Protein AF-A0A258M9T8-F1 (afdb_monomer)

Radius of gyration: 11.88 Å; Cα contacts (8 Å, |Δi|>4): 23; chains: 1; bounding box: 22×23×30 Å

Foldseek 3Di:
DPPDPDPPCVLVVVLVVVCVVPNVQQWDQDPPPGIDGDPPD

Solvent-accessible surface area (backbone atoms only — not comparable to full-atom values): 2756 Å² total; per-residue (Å²): 122,94,83,62,86,67,65,94,57,54,64,60,54,49,52,50,56,48,28,72,74,72,38,62,78,49,52,41,80,41,90,98,78,49,76,45,69,52,92,75,130

Sequence (41 aa):
AWGQEVESNAVEFLIHALRRKLGAEHIKNVRGVGWMVSKNV

Secondary structure (DSSP, 8-state):
-BTB---TTHHHHHHHHHHHHH-GGGEEEETTTEEEE-S--

Nearest PDB structures (foldseek):
  7e1d-assembly1_B  TM=6.780E-01  e=1.245E-01  Vibrio parahaemolyticus

Mean predicted aligned error: 5.69 Å

Structure (mmCIF, N/CA/C/O backbone):
data_AF-A0A258M9T8-F1
#
_entry.id   AF-A0A258M9T8-F1
#
loop_
_atom_site.group_PDB
_atom_site.id
_atom_site.type_symbol
_atom_site.label_atom_id
_atom_site.label_alt_id
_atom_site.label_comp_id
_atom_site.label_asym_id
_atom_site.label_entity_id
_atom_site.label_seq_id
_atom_site.pdbx_PDB_ins_code
_atom_site.Cartn_x
_atom_site.Cartn_y
_atom_site.Cartn_z
_atom_site.occupancy
_atom_site.B_iso_or_equiv
_atom_site.auth_seq_id
_atom_site.auth_comp_id
_atom_site.auth_asym_id
_atom_site.auth_atom_id
_atom_site.pdbx_PDB_model_num
ATOM 1 N N . ALA A 1 1 ? 6.908 10.982 -18.379 1.00 54.12 1 ALA A N 1
ATOM 2 C CA . ALA A 1 1 ? 5.509 10.634 -18.695 1.00 54.12 1 ALA A CA 1
ATOM 3 C C . ALA A 1 1 ? 5.066 9.520 -17.752 1.00 54.12 1 ALA A C 1
ATOM 5 O O . ALA A 1 1 ? 5.869 8.631 -17.494 1.00 54.12 1 ALA A O 1
ATOM 6 N N . TRP A 1 2 ? 3.844 9.573 -17.219 1.00 58.84 2 TRP A N 1
ATOM 7 C CA . TRP A 1 2 ? 3.217 8.402 -16.595 1.00 58.84 2 TRP A CA 1
ATOM 8 C C . TRP A 1 2 ? 3.065 7.326 -17.681 1.00 58.84 2 TRP A C 1
ATOM 10 O O . TRP A 1 2 ? 2.588 7.649 -18.766 1.00 58.84 2 TRP A O 1
ATOM 20 N N . GLY A 1 3 ? 3.541 6.102 -17.437 1.00 60.66 3 GLY A N 1
ATOM 21 C CA . GLY A 1 3 ? 3.554 5.026 -18.442 1.00 60.66 3 GLY A CA 1
ATOM 22 C C . GLY A 1 3 ? 4.940 4.534 -18.876 1.00 60.66 3 GLY A C 1
ATOM 23 O O . GLY A 1 3 ? 5.029 3.725 -19.789 1.00 60.66 3 GLY A O 1
ATOM 24 N N . GLN A 1 4 ? 6.023 4.992 -18.239 1.00 71.75 4 GLN A N 1
ATOM 25 C CA . GLN A 1 4 ? 7.256 4.197 -18.207 1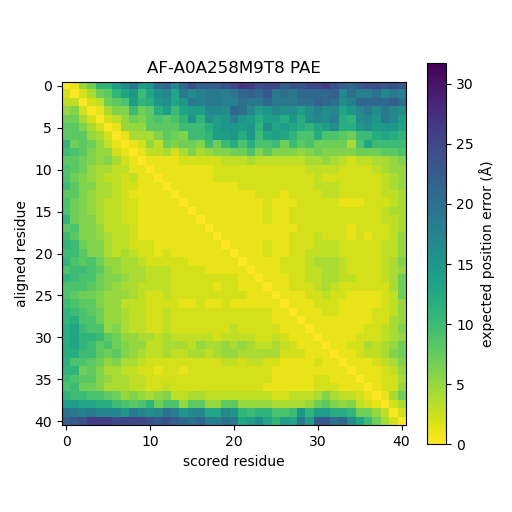.00 71.75 4 GLN A CA 1
ATOM 26 C C . GLN A 1 4 ? 7.047 3.028 -17.244 1.00 71.75 4 GLN A C 1
ATOM 28 O O . GLN A 1 4 ? 6.413 3.223 -16.203 1.00 71.75 4 GLN A O 1
ATOM 33 N N . GLU A 1 5 ? 7.550 1.841 -17.592 1.00 71.50 5 GLU A N 1
ATOM 34 C CA . GLU A 1 5 ? 7.584 0.715 -16.660 1.00 71.50 5 GLU A CA 1
ATOM 35 C C . GLU A 1 5 ? 8.300 1.174 -15.395 1.00 71.50 5 GLU A C 1
ATOM 37 O O . GLU A 1 5 ? 9.476 1.534 -15.399 1.00 71.50 5 GLU A O 1
ATOM 42 N N . VAL A 1 6 ? 7.534 1.250 -14.317 1.00 74.38 6 VAL A N 1
ATOM 43 C CA . VAL A 1 6 ? 8.088 1.507 -13.002 1.00 74.38 6 VAL A CA 1
ATOM 44 C C . VAL A 1 6 ? 8.844 0.244 -12.605 1.00 74.38 6 VAL A C 1
ATOM 46 O O . VAL A 1 6 ? 8.354 -0.859 -12.859 1.00 74.38 6 VAL A O 1
ATOM 49 N N . GLU A 1 7 ? 10.016 0.391 -11.982 1.00 77.31 7 GLU A N 1
ATOM 50 C CA . GLU A 1 7 ? 10.710 -0.761 -11.407 1.00 77.31 7 GLU A CA 1
ATOM 51 C C . GLU A 1 7 ? 9.732 -1.577 -10.554 1.00 77.31 7 GLU A C 1
ATOM 53 O O . GLU A 1 7 ? 8.950 -1.022 -9.774 1.00 77.31 7 GLU A O 1
ATOM 58 N N . SER A 1 8 ? 9.758 -2.902 -10.716 1.00 74.12 8 SER A N 1
ATOM 59 C CA . SER A 1 8 ? 8.751 -3.807 -10.148 1.00 74.12 8 SER A CA 1
ATOM 60 C C . SER A 1 8 ? 8.631 -3.738 -8.620 1.00 74.12 8 SER A C 1
ATOM 62 O O . SER A 1 8 ? 7.655 -4.234 -8.078 1.00 74.12 8 SER A O 1
ATOM 64 N N . ASN A 1 9 ? 9.604 -3.133 -7.935 1.00 84.31 9 ASN A N 1
ATOM 65 C CA . ASN A 1 9 ? 9.685 -2.960 -6.483 1.00 84.31 9 ASN A CA 1
ATOM 66 C C . ASN A 1 9 ? 9.272 -1.561 -5.985 1.00 84.31 9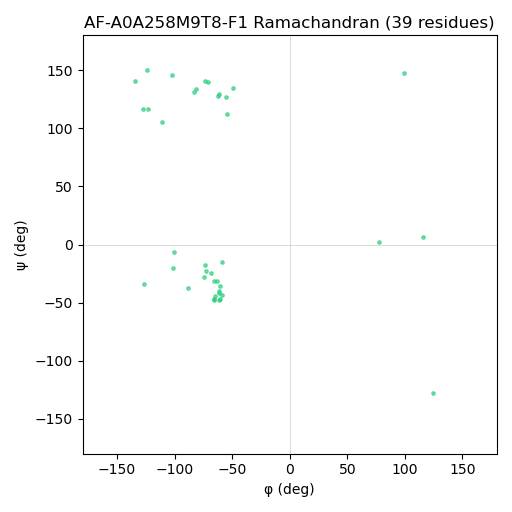 ASN A C 1
ATOM 68 O O . ASN A 1 9 ? 9.273 -1.311 -4.774 1.00 84.31 9 ASN A O 1
ATOM 72 N N . ALA A 1 10 ? 9.001 -0.603 -6.874 1.00 89.19 10 ALA A N 1
ATOM 73 C CA . ALA A 1 10 ? 8.794 0.780 -6.452 1.00 89.19 10 ALA A CA 1
ATOM 74 C C . ALA A 1 10 ? 7.525 0.928 -5.604 1.00 89.19 10 ALA A C 1
ATOM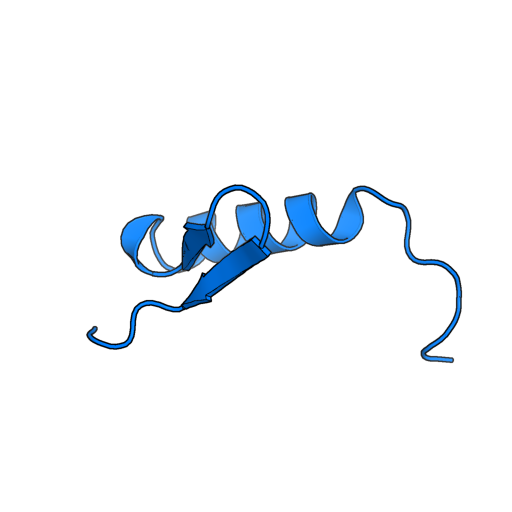 76 O O . ALA A 1 10 ? 7.474 1.753 -4.690 1.00 89.19 10 ALA A O 1
ATOM 77 N N . VAL A 1 11 ? 6.509 0.105 -5.873 1.00 89.06 11 VAL A N 1
ATOM 78 C CA . VAL A 1 11 ? 5.267 0.087 -5.096 1.00 89.06 11 VAL A CA 1
ATOM 79 C C . VAL A 1 11 ? 5.550 -0.381 -3.668 1.00 89.06 11 VAL A C 1
ATOM 81 O O . VAL A 1 11 ? 5.161 0.298 -2.720 1.00 89.06 11 VAL A O 1
ATOM 84 N N . GLU A 1 12 ? 6.300 -1.465 -3.480 1.00 92.19 12 GLU A N 1
ATOM 85 C CA . GLU A 1 12 ? 6.716 -1.975 -2.170 1.00 92.19 12 GLU A CA 1
ATOM 86 C C . GLU A 1 12 ? 7.519 -0.935 -1.390 1.00 92.19 12 GLU A C 1
ATOM 88 O O . GLU A 1 12 ? 7.270 -0.728 -0.196 1.00 92.19 12 GLU A O 1
ATOM 93 N N . PHE A 1 13 ? 8.449 -0.251 -2.063 1.00 94.00 13 PHE A N 1
ATOM 94 C CA . PHE A 1 13 ? 9.238 0.816 -1.455 1.00 94.00 13 PHE A CA 1
ATOM 95 C C . PHE A 1 13 ? 8.348 1.965 -0.961 1.00 94.00 13 PHE A C 1
ATOM 97 O O . PHE A 1 13 ? 8.471 2.405 0.187 1.00 94.00 13 PHE A O 1
ATOM 104 N N . LEU A 1 14 ? 7.405 2.418 -1.791 1.00 94.56 14 LEU A N 1
ATOM 105 C CA . LEU A 1 14 ? 6.471 3.484 -1.428 1.00 94.56 14 LEU A CA 1
ATOM 106 C C . LEU A 1 14 ? 5.545 3.065 -0.282 1.00 94.56 14 LEU A C 1
ATOM 108 O O . LEU A 1 14 ? 5.377 3.825 0.672 1.00 94.56 14 LEU A O 1
ATOM 112 N N . ILE A 1 15 ? 4.995 1.850 -0.317 1.00 95.44 15 ILE A N 1
ATOM 113 C CA . ILE A 1 15 ? 4.159 1.327 0.771 1.00 95.44 15 ILE A CA 1
ATOM 114 C C . ILE A 1 15 ? 4.952 1.241 2.080 1.00 95.44 15 ILE A C 1
ATOM 116 O O . ILE A 1 15 ? 4.431 1.613 3.136 1.00 95.44 15 ILE A O 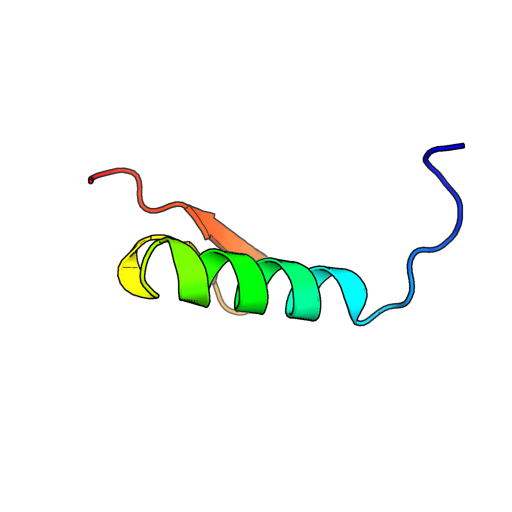1
ATOM 120 N N . HIS A 1 16 ? 6.210 0.797 2.036 1.00 95.19 16 HIS A N 1
ATOM 121 C CA . HIS A 1 16 ? 7.081 0.776 3.210 1.00 95.19 16 HIS A CA 1
ATOM 122 C C . HIS A 1 16 ? 7.308 2.189 3.771 1.00 95.19 16 HIS A C 1
ATOM 124 O O . HIS A 1 16 ? 7.140 2.412 4.974 1.00 95.19 16 HIS A O 1
ATOM 130 N N . ALA A 1 17 ? 7.634 3.158 2.912 1.00 97.06 17 ALA A N 1
ATOM 131 C CA . ALA A 1 17 ? 7.833 4.548 3.315 1.00 97.06 17 ALA A CA 1
ATOM 132 C C . ALA A 1 17 ? 6.560 5.173 3.916 1.00 97.06 17 ALA A C 1
ATOM 134 O O . ALA A 1 17 ? 6.640 5.886 4.919 1.00 97.06 17 ALA A O 1
ATOM 135 N N . LEU A 1 18 ? 5.388 4.880 3.347 1.00 96.44 18 LEU A N 1
ATOM 136 C C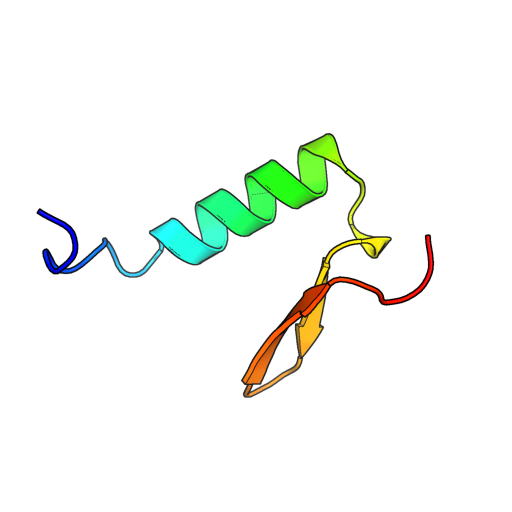A . LEU A 1 18 ? 4.096 5.349 3.852 1.00 96.44 18 LEU A CA 1
ATOM 137 C C . LEU A 1 18 ? 3.771 4.750 5.223 1.00 96.44 18 LEU A C 1
ATOM 139 O O . LEU A 1 18 ? 3.456 5.494 6.149 1.00 96.44 18 LEU A O 1
ATOM 143 N N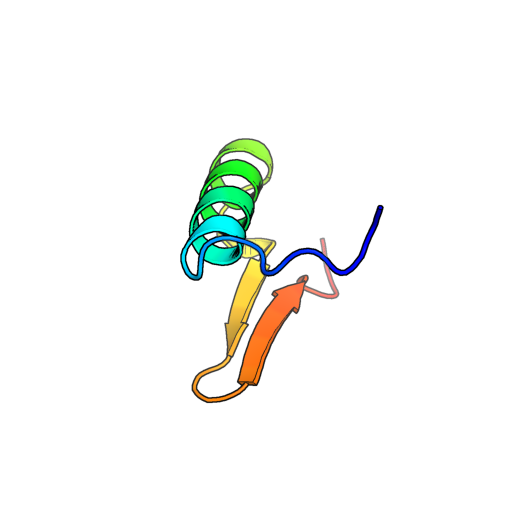 . ARG A 1 19 ? 3.927 3.432 5.396 1.00 95.94 19 ARG A N 1
ATOM 144 C CA . ARG A 1 19 ? 3.730 2.770 6.697 1.00 95.94 19 ARG A CA 1
ATOM 145 C C . ARG A 1 19 ? 4.683 3.292 7.769 1.00 95.94 19 ARG A C 1
ATOM 147 O O . ARG A 1 19 ? 4.275 3.429 8.915 1.00 95.94 19 ARG A O 1
ATOM 154 N N . ARG A 1 20 ? 5.929 3.630 7.414 1.00 97.06 20 ARG A N 1
ATOM 155 C CA . ARG A 1 20 ? 6.877 4.262 8.349 1.00 97.06 20 ARG A CA 1
ATOM 156 C C . ARG A 1 20 ? 6.423 5.639 8.836 1.00 97.06 20 ARG A C 1
ATOM 158 O O . ARG A 1 20 ? 6.780 6.016 9.944 1.00 97.06 20 ARG A O 1
ATOM 165 N N . LYS A 1 21 ? 5.696 6.396 8.009 1.00 97.19 21 LYS A N 1
ATOM 166 C CA . LYS A 1 21 ? 5.220 7.748 8.345 1.00 97.19 21 LYS A CA 1
ATOM 167 C C . LYS A 1 21 ? 3.869 7.750 9.055 1.00 97.19 21 LYS A C 1
ATOM 169 O O . LYS A 1 21 ? 3.656 8.592 9.915 1.00 97.19 21 LYS A O 1
ATOM 174 N N . LEU A 1 22 ? 2.968 6.853 8.660 1.00 94.44 22 LEU A N 1
ATOM 175 C CA . LEU A 1 22 ? 1.574 6.848 9.111 1.00 94.44 22 LEU A CA 1
ATOM 176 C C . 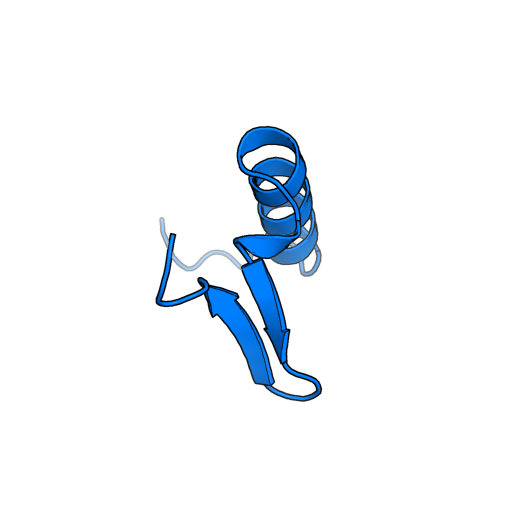LEU A 1 22 ? 1.293 5.802 10.192 1.00 94.44 22 LEU A C 1
ATOM 178 O O . LEU A 1 22 ? 0.312 5.933 10.901 1.00 94.44 22 LEU A O 1
ATOM 182 N N . GLY A 1 23 ? 2.138 4.779 10.319 1.00 93.06 23 GLY A N 1
ATOM 183 C CA . GLY A 1 23 ? 1.834 3.575 11.085 1.00 93.06 23 GLY A CA 1
ATOM 184 C C . GLY A 1 23 ? 1.380 2.430 10.175 1.00 93.06 23 GLY A C 1
ATOM 185 O O . GLY A 1 23 ? 0.800 2.626 9.100 1.00 93.06 23 GLY A O 1
ATOM 186 N N . ALA A 1 24 ? 1.708 1.199 10.566 1.00 92.00 24 ALA A N 1
ATOM 187 C CA . ALA A 1 24 ? 1.490 0.012 9.738 1.00 92.00 24 ALA A CA 1
ATOM 188 C C . ALA A 1 24 ? 0.006 -0.387 9.630 1.00 92.00 24 ALA A C 1
ATOM 190 O O . ALA A 1 24 ? -0.389 -1.041 8.666 1.00 92.00 24 ALA A O 1
ATOM 191 N N . GLU A 1 25 ? -0.814 0.026 10.590 1.00 93.38 25 GLU A N 1
ATOM 192 C CA . GLU A 1 25 ? -2.252 -0.218 10.689 1.00 93.38 25 GLU A CA 1
ATOM 193 C C . GLU A 1 25 ? -3.076 0.511 9.616 1.00 93.38 25 GLU A C 1
ATOM 195 O O . GLU A 1 25 ? -4.148 0.032 9.231 1.00 93.38 25 GLU A O 1
ATOM 200 N N . HIS A 1 26 ? -2.543 1.613 9.079 1.00 95.06 26 HIS A N 1
ATOM 201 C CA . HIS A 1 26 ? -3.206 2.447 8.076 1.00 95.06 26 HIS A CA 1
ATOM 202 C C . HIS A 1 26 ? -3.236 1.813 6.682 1.00 95.06 26 HIS A C 1
ATOM 204 O O . HIS A 1 26 ? -4.151 2.087 5.907 1.00 95.06 26 HIS A O 1
ATOM 210 N N . ILE A 1 27 ? -2.267 0.952 6.355 1.00 95.50 27 ILE A N 1
ATOM 211 C CA . ILE A 1 27 ? -2.187 0.266 5.059 1.00 95.50 27 ILE A CA 1
ATOM 212 C C . ILE A 1 27 ? -2.053 -1.231 5.302 1.00 95.50 27 ILE A C 1
ATOM 214 O O . ILE A 1 27 ? -1.035 -1.690 5.815 1.00 95.50 27 ILE A O 1
ATOM 218 N N . LYS A 1 28 ? -3.026 -2.024 4.867 1.00 93.94 28 LYS A N 1
ATOM 219 C CA . LYS A 1 28 ? -3.074 -3.482 5.047 1.00 93.94 28 LYS A CA 1
ATOM 220 C C . LYS A 1 28 ? -2.686 -4.200 3.760 1.00 93.94 28 LYS A C 1
ATOM 222 O O . LYS A 1 28 ? -2.976 -3.717 2.670 1.00 93.94 28 LYS A O 1
ATOM 227 N N . ASN A 1 29 ? -2.021 -5.347 3.889 1.00 93.88 29 ASN A N 1
ATOM 228 C CA . ASN A 1 29 ? -1.824 -6.248 2.755 1.00 93.88 29 ASN A CA 1
ATOM 229 C C . ASN A 1 29 ? -3.081 -7.110 2.600 1.00 93.88 29 ASN A C 1
ATOM 231 O O . ASN A 1 29 ? -3.561 -7.684 3.578 1.00 93.88 29 ASN A O 1
ATOM 235 N N . VAL A 1 30 ? -3.599 -7.186 1.380 1.00 94.75 30 VAL A N 1
ATOM 236 C CA . VAL A 1 30 ? -4.692 -8.072 0.996 1.00 94.75 30 VAL A CA 1
ATOM 237 C C . VAL A 1 30 ? -4.095 -9.128 0.075 1.00 94.75 30 VAL A C 1
ATOM 239 O O . VAL A 1 30 ? -3.750 -8.853 -1.077 1.00 94.75 30 VAL A O 1
ATOM 242 N N . ARG A 1 31 ? -3.922 -10.342 0.605 1.00 94.12 31 ARG A N 1
ATOM 243 C CA . ARG A 1 31 ? -3.252 -11.441 -0.098 1.00 94.12 31 ARG A CA 1
ATOM 244 C C . ARG A 1 31 ? -3.921 -11.706 -1.450 1.00 94.12 31 ARG A C 1
ATOM 246 O O . ARG A 1 31 ? -5.126 -11.916 -1.508 1.00 94.12 31 ARG A O 1
ATOM 253 N N . GLY A 1 32 ? -3.123 -11.713 -2.517 1.00 94.56 32 GLY A N 1
ATOM 254 C CA . GLY A 1 32 ? -3.597 -1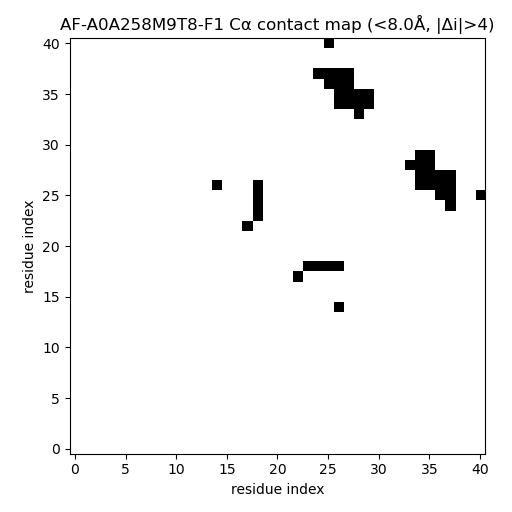1.934 -3.889 1.00 94.56 32 GLY A CA 1
ATOM 255 C C . GLY A 1 32 ? -4.285 -10.729 -4.542 1.00 94.56 32 GLY A C 1
ATOM 256 O O . GLY A 1 32 ? -4.725 -10.849 -5.677 1.00 94.56 32 GLY A O 1
ATOM 257 N N . VAL A 1 33 ? -4.371 -9.584 -3.853 1.00 94.69 33 VAL A N 1
ATOM 258 C CA . VAL A 1 33 ? -5.068 -8.379 -4.344 1.00 94.69 33 VAL A CA 1
ATOM 259 C C . VAL A 1 33 ? -4.172 -7.138 -4.310 1.00 94.69 33 VAL A C 1
ATOM 261 O O . VAL A 1 33 ? -4.285 -6.282 -5.180 1.00 94.69 33 VAL A O 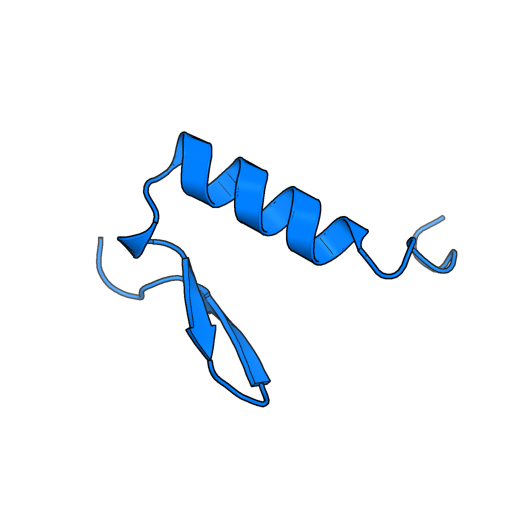1
ATOM 264 N N . GLY A 1 34 ? -3.273 -7.029 -3.327 1.00 93.06 34 GLY A N 1
ATOM 265 C CA . GLY A 1 34 ? -2.358 -5.893 -3.182 1.00 93.06 34 GLY A CA 1
ATOM 266 C C . GLY A 1 34 ? -2.472 -5.231 -1.811 1.00 93.06 34 GLY A C 1
ATOM 267 O O . GLY A 1 34 ? -2.373 -5.903 -0.783 1.00 93.06 34 GLY A O 1
ATOM 268 N N . TRP A 1 35 ? -2.672 -3.912 -1.777 1.00 94.81 35 TRP A N 1
ATOM 269 C CA . TRP A 1 35 ? -2.730 -3.120 -0.543 1.00 94.81 35 TRP A CA 1
ATOM 270 C C . TRP A 1 35 ? -4.034 -2.330 -0.431 1.00 94.81 35 TRP A C 1
ATOM 272 O O . TRP A 1 35 ? -4.616 -1.923 -1.431 1.00 94.81 35 TRP A O 1
ATOM 282 N N . MET A 1 36 ? -4.484 -2.094 0.800 1.00 94.62 36 MET A N 1
ATOM 283 C CA . MET A 1 36 ? -5.715 -1.361 1.107 1.00 94.62 36 MET A CA 1
ATOM 284 C C . MET A 1 36 ? -5.474 -0.352 2.230 1.00 94.62 36 MET A C 1
ATOM 286 O O . MET A 1 36 ? -4.805 -0.672 3.210 1.00 94.62 36 MET A O 1
ATOM 290 N N . VAL A 1 37 ? -6.074 0.834 2.123 1.00 95.31 37 VAL A N 1
ATOM 291 C CA . VAL A 1 37 ? -6.114 1.823 3.210 1.00 95.31 37 VAL A CA 1
ATOM 292 C C . VAL A 1 37 ? -7.229 1.464 4.196 1.00 95.31 37 VAL A C 1
ATOM 294 O O . VAL A 1 37 ? -8.345 1.141 3.782 1.00 95.31 37 VAL A O 1
ATOM 297 N N . SER A 1 38 ? -6.936 1.493 5.499 1.00 92.25 38 SER A N 1
ATOM 298 C CA . SER A 1 38 ? -7.948 1.271 6.539 1.00 92.25 38 SER A CA 1
ATOM 299 C C . SER A 1 38 ? -9.033 2.348 6.451 1.00 92.25 38 SER A C 1
ATOM 301 O O . SER A 1 38 ? -8.726 3.533 6.399 1.00 92.25 38 SER A O 1
ATOM 303 N N . LYS A 1 39 ? -10.308 1.944 6.430 1.00 85.38 39 LYS A N 1
ATOM 304 C CA . LYS A 1 39 ? -11.443 2.874 6.286 1.00 85.38 39 LYS A CA 1
ATOM 305 C C . LYS A 1 39 ? -11.733 3.704 7.538 1.00 85.38 39 LYS A C 1
ATOM 307 O O . LYS A 1 39 ? -12.413 4.714 7.429 1.00 85.38 39 LYS A O 1
ATOM 312 N N . ASN A 1 40 ? -11.216 3.279 8.688 1.00 71.06 40 ASN A N 1
ATOM 313 C CA . ASN A 1 40 ? -11.398 3.956 9.963 1.00 71.06 40 ASN A CA 1
ATOM 314 C C . ASN A 1 40 ? -10.010 4.280 10.524 1.00 71.06 40 ASN A C 1
ATOM 316 O O . ASN A 1 40 ? -9.227 3.351 10.767 1.00 71.06 40 ASN A O 1
ATOM 320 N N . VAL A 1 41 ? -9.741 5.577 10.667 1.00 58.03 41 VAL A N 1
ATOM 321 C CA . VAL A 1 41 ? -8.694 6.162 11.514 1.00 58.03 41 VAL A CA 1
ATOM 322 C C . VAL A 1 41 ? -9.397 6.776 12.712 1.00 58.03 41 VAL A C 1
ATOM 324 O O . VAL A 1 41 ? -10.452 7.409 12.475 1.00 58.03 41 VAL A O 1
#

pLDDT: mean 87.18, std 12.28, range [54.12, 97.19]